Protein AF-A0A925MUB9-F1 (afdb_monomer_lite)

Structure (mmCIF, N/CA/C/O backbone):
data_AF-A0A925MUB9-F1
#
_entry.id   AF-A0A925MUB9-F1
#
loop_
_atom_site.group_PDB
_atom_site.id
_atom_site.type_symbol
_atom_site.label_atom_id
_atom_site.label_alt_id
_atom_site.label_comp_id
_atom_site.label_asym_id
_atom_site.label_entity_id
_atom_site.label_seq_id
_atom_site.pdbx_PDB_ins_code
_atom_site.Cartn_x
_atom_site.Cartn_y
_atom_site.Cartn_z
_atom_site.occupancy
_atom_site.B_iso_or_equiv
_atom_site.auth_seq_id
_atom_site.auth_comp_id
_atom_site.auth_asym_id
_atom_site.auth_atom_id
_atom_site.pdbx_PDB_model_num
ATOM 1 N N . GLN A 1 1 ? 30.380 12.607 -9.758 1.00 48.56 1 GLN A N 1
ATOM 2 C CA . GLN A 1 1 ? 29.835 11.540 -10.625 1.00 48.56 1 GLN A CA 1
ATOM 3 C C . GLN A 1 1 ? 29.291 10.465 -9.705 1.00 48.56 1 GLN A C 1
ATOM 5 O O . GLN A 1 1 ? 30.041 10.017 -8.852 1.00 48.56 1 GLN A O 1
ATOM 10 N N . GLY A 1 2 ? 27.997 10.145 -9.783 1.00 58.88 2 GLY A N 1
ATOM 11 C CA . GLY A 1 2 ? 27.430 9.059 -8.977 1.00 58.88 2 GLY A CA 1
ATOM 12 C C . GLY A 1 2 ? 27.948 7.710 -9.467 1.00 58.88 2 GLY A C 1
ATOM 13 O O . GLY A 1 2 ? 28.111 7.528 -10.675 1.00 58.88 2 GLY A O 1
ATOM 14 N N . GLU A 1 3 ? 28.220 6.781 -8.552 1.00 62.69 3 GLU A N 1
ATOM 15 C CA . GLU A 1 3 ? 28.529 5.410 -8.943 1.00 62.69 3 GLU A CA 1
ATOM 16 C C . GLU A 1 3 ? 27.297 4.774 -9.583 1.00 62.69 3 GLU A C 1
ATOM 18 O O . GLU A 1 3 ? 26.193 4.763 -9.033 1.00 62.69 3 GLU A O 1
ATOM 23 N N . ARG A 1 4 ? 27.486 4.282 -10.803 1.00 68.81 4 ARG A N 1
ATOM 24 C CA . ARG A 1 4 ? 26.443 3.624 -11.575 1.00 68.81 4 ARG A CA 1
ATOM 25 C C . ARG A 1 4 ? 26.148 2.288 -10.903 1.00 68.81 4 ARG A C 1
ATOM 27 O O . ARG A 1 4 ? 27.054 1.472 -10.750 1.00 68.81 4 ARG A O 1
ATOM 34 N N . ILE A 1 5 ? 24.892 2.065 -10.515 1.00 72.38 5 ILE A N 1
ATOM 35 C CA . ILE A 1 5 ? 24.476 0.813 -9.877 1.00 72.38 5 ILE A CA 1
ATOM 36 C C . ILE A 1 5 ? 24.814 -0.345 -10.820 1.00 72.38 5 ILE A C 1
ATOM 38 O O . ILE A 1 5 ? 24.201 -0.524 -11.879 1.00 72.38 5 ILE A O 1
ATOM 42 N N . HIS A 1 6 ? 25.823 -1.125 -10.443 1.00 65.94 6 HIS A N 1
ATOM 43 C CA . HIS A 1 6 ? 26.232 -2.310 -11.174 1.00 65.94 6 HIS A CA 1
ATOM 44 C C . HIS A 1 6 ? 25.076 -3.319 -11.085 1.00 65.94 6 HIS A C 1
ATOM 46 O O . HIS A 1 6 ? 24.791 -3.830 -10.007 1.00 65.94 6 HIS A O 1
ATOM 52 N N . ARG A 1 7 ? 24.399 -3.576 -12.217 1.00 68.81 7 ARG A N 1
ATOM 53 C CA . ARG A 1 7 ? 23.134 -4.343 -12.362 1.00 68.81 7 ARG A CA 1
ATOM 54 C C . ARG A 1 7 ? 21.821 -3.581 -12.115 1.00 68.81 7 ARG A C 1
ATOM 56 O O . ARG A 1 7 ? 20.821 -4.196 -11.767 1.00 68.81 7 ARG A O 1
ATOM 63 N N . ALA A 1 8 ? 21.767 -2.279 -12.396 1.00 70.25 8 ALA A N 1
ATOM 64 C CA . ALA A 1 8 ? 20.513 -1.506 -12.382 1.00 70.25 8 ALA A CA 1
ATOM 65 C C . ALA A 1 8 ? 19.336 -2.205 -13.108 1.00 70.25 8 ALA A C 1
ATOM 67 O O . ALA A 1 8 ? 18.213 -2.195 -12.624 1.00 70.25 8 ALA A O 1
ATOM 68 N N . ALA A 1 9 ? 19.604 -2.886 -14.228 1.00 69.38 9 ALA A N 1
ATOM 69 C CA . ALA A 1 9 ? 18.583 -3.595 -15.002 1.00 69.38 9 ALA A CA 1
ATOM 70 C C . ALA A 1 9 ? 17.974 -4.833 -14.306 1.00 69.38 9 ALA A C 1
ATOM 72 O O . ALA A 1 9 ? 16.942 -5.314 -14.762 1.00 69.38 9 ALA A O 1
ATOM 73 N N . SER A 1 10 ? 18.590 -5.366 -13.243 1.00 78.00 10 SER A N 1
ATOM 74 C CA . SER A 1 10 ? 18.047 -6.501 -12.479 1.00 78.00 10 SER A CA 1
ATOM 75 C C . SER A 1 10 ? 17.322 -6.081 -11.200 1.00 78.00 10 SER A C 1
ATOM 77 O O . SER A 1 10 ? 16.920 -6.947 -10.431 1.00 78.00 10 SER A O 1
ATOM 79 N N . ILE A 1 11 ? 17.219 -4.778 -10.922 1.00 84.06 11 ILE A N 1
ATOM 80 C CA . ILE A 1 11 ? 16.526 -4.269 -9.739 1.00 84.06 11 ILE A CA 1
ATOM 81 C C . ILE A 1 11 ? 15.091 -3.956 -10.139 1.00 84.06 11 ILE A C 1
ATOM 83 O O . ILE A 1 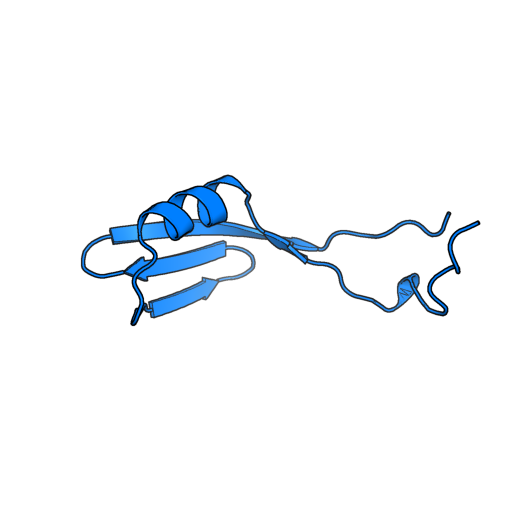11 ? 14.838 -3.069 -10.954 1.00 84.06 11 ILE A O 1
ATOM 87 N N . GLU A 1 12 ? 14.150 -4.677 -9.543 1.00 85.75 12 GLU A N 1
ATOM 88 C CA . GLU A 1 12 ? 12.741 -4.324 -9.622 1.00 85.75 12 GLU A CA 1
ATOM 89 C C . GLU A 1 12 ? 12.485 -3.121 -8.719 1.00 85.75 12 GLU A C 1
ATOM 91 O O . GLU A 1 12 ? 12.704 -3.173 -7.508 1.00 85.75 12 GLU A O 1
ATOM 96 N N . ILE A 1 13 ? 12.044 -2.017 -9.317 1.00 89.44 13 ILE A N 1
ATOM 97 C CA . ILE A 1 13 ? 11.602 -0.843 -8.573 1.00 89.44 13 ILE A CA 1
ATOM 98 C C . ILE A 1 13 ? 10.089 -0.805 -8.644 1.00 89.44 13 ILE A C 1
ATOM 100 O O . ILE A 1 13 ? 9.516 -0.880 -9.726 1.00 89.44 13 ILE A O 1
ATOM 104 N N . TYR A 1 14 ? 9.450 -0.649 -7.494 1.00 91.44 14 TYR A N 1
ATOM 105 C CA . TYR A 1 14 ? 8.011 -0.475 -7.398 1.00 91.44 14 TYR A CA 1
ATOM 106 C C . TYR A 1 14 ? 7.700 0.963 -6.993 1.00 91.44 14 TYR A C 1
ATOM 108 O O . TYR A 1 14 ? 8.252 1.478 -6.020 1.00 91.44 14 TYR A O 1
ATOM 116 N N . ALA A 1 15 ? 6.829 1.614 -7.754 1.00 93.94 15 ALA A N 1
ATOM 117 C CA . ALA A 1 15 ? 6.241 2.894 -7.404 1.00 93.94 15 ALA A CA 1
ATOM 118 C C . ALA A 1 15 ? 4.884 2.636 -6.751 1.00 93.94 15 ALA A C 1
ATOM 120 O O . ALA A 1 15 ? 4.042 1.952 -7.326 1.00 93.94 15 ALA A O 1
ATOM 121 N N . ILE A 1 16 ? 4.681 3.172 -5.551 1.00 95.38 16 ILE A N 1
ATOM 122 C CA . ILE A 1 16 ? 3.395 3.117 -4.852 1.00 95.38 16 ILE A CA 1
ATOM 123 C C . ILE A 1 16 ? 2.694 4.456 -5.056 1.00 95.38 16 ILE A C 1
ATOM 125 O O . ILE A 1 16 ? 3.344 5.504 -5.010 1.00 95.38 16 ILE A O 1
ATOM 129 N N . ASP A 1 17 ? 1.378 4.414 -5.255 1.00 95.12 17 ASP A N 1
A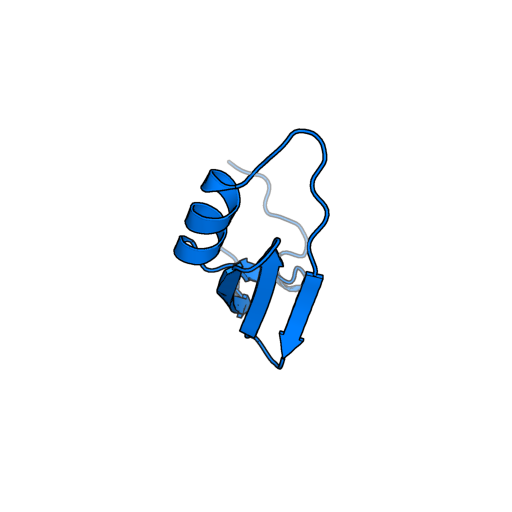TOM 130 C CA . ASP A 1 17 ? 0.539 5.603 -5.343 1.00 95.12 17 ASP A CA 1
ATOM 131 C C . ASP A 1 17 ? 0.804 6.573 -4.177 1.00 95.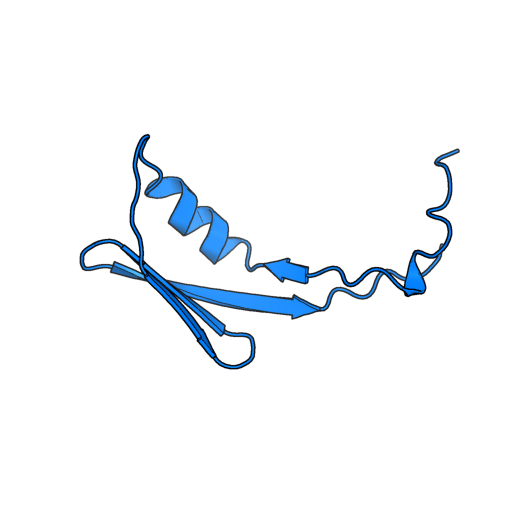12 17 ASP A C 1
ATOM 133 O O . ASP A 1 17 ? 0.721 6.234 -2.990 1.00 95.12 17 ASP A O 1
ATOM 137 N N . ARG A 1 18 ? 1.138 7.815 -4.534 1.00 95.50 18 ARG A N 1
ATOM 138 C CA . ARG A 1 18 ? 1.453 8.872 -3.577 1.00 95.50 18 ARG A CA 1
ATOM 139 C C . ARG A 1 18 ? 0.238 9.264 -2.740 1.00 95.50 18 ARG A C 1
ATOM 141 O O . ARG A 1 18 ? 0.420 9.641 -1.583 1.00 95.50 18 ARG A O 1
ATOM 148 N N . GLU A 1 19 ? -0.968 9.186 -3.296 1.00 96.31 19 GLU A N 1
ATOM 149 C CA . GLU A 1 19 ? -2.200 9.489 -2.567 1.00 96.31 19 GLU A CA 1
ATOM 150 C C . GLU A 1 19 ? -2.450 8.453 -1.466 1.00 96.31 19 GLU A C 1
ATOM 152 O O . GLU A 1 19 ? -2.714 8.832 -0.324 1.00 96.31 19 GLU A O 1
ATOM 157 N N . LEU A 1 20 ? -2.236 7.165 -1.765 1.00 96.38 20 LEU A N 1
ATOM 158 C CA . LEU A 1 20 ? -2.331 6.080 -0.784 1.00 96.38 20 LEU A CA 1
ATOM 159 C C . LEU A 1 20 ? -1.353 6.284 0.377 1.00 96.38 20 LEU A C 1
ATOM 161 O O . LEU A 1 20 ? -1.751 6.222 1.542 1.00 96.38 20 LEU A O 1
ATOM 165 N N . ILE A 1 21 ? -0.080 6.560 0.075 1.00 96.31 21 ILE A N 1
ATOM 166 C CA . ILE A 1 21 ? 0.929 6.822 1.110 1.00 96.31 21 ILE A CA 1
ATOM 167 C C . ILE A 1 21 ? 0.542 8.050 1.938 1.00 96.31 21 ILE A C 1
ATOM 169 O O . ILE A 1 21 ? 0.585 7.998 3.167 1.00 96.31 21 ILE A O 1
ATOM 173 N N . GLY A 1 22 ? 0.116 9.133 1.282 1.00 97.38 22 GLY A N 1
ATOM 174 C CA . GLY A 1 22 ? -0.360 10.344 1.944 1.00 97.38 22 GLY A CA 1
ATOM 175 C C . GLY A 1 22 ? -1.494 10.051 2.924 1.00 97.38 22 GLY A C 1
ATOM 176 O O . GLY A 1 22 ? -1.373 10.364 4.107 1.00 97.38 22 GLY A O 1
ATOM 177 N N . ALA A 1 23 ? -2.550 9.379 2.465 1.00 95.94 23 ALA A N 1
ATOM 178 C CA . ALA A 1 23 ? -3.689 9.002 3.293 1.00 95.94 23 ALA A CA 1
ATOM 179 C C . ALA A 1 23 ? -3.271 8.123 4.482 1.00 95.94 23 ALA A C 1
ATOM 181 O O . ALA A 1 23 ? -3.657 8.410 5.618 1.00 95.94 23 ALA A O 1
ATOM 182 N N . LEU A 1 24 ? -2.417 7.118 4.256 1.00 94.69 24 LEU A N 1
ATOM 183 C CA . LEU A 1 24 ? -1.924 6.241 5.319 1.00 94.69 24 LEU A CA 1
ATOM 184 C C . LEU A 1 24 ? -1.133 7.019 6.377 1.00 94.69 24 LEU A C 1
ATOM 186 O O . LEU A 1 24 ? -1.328 6.799 7.572 1.00 94.69 24 LEU A O 1
ATOM 190 N N . THR A 1 25 ? -0.294 7.979 5.967 1.00 95.62 25 THR A N 1
ATOM 191 C CA . THR A 1 25 ? 0.491 8.782 6.921 1.00 95.62 25 THR A CA 1
ATOM 192 C C . THR A 1 25 ? -0.363 9.604 7.882 1.00 95.62 25 THR A C 1
ATOM 194 O O . THR A 1 25 ? 0.050 9.818 9.020 1.00 95.62 25 THR A O 1
ATOM 197 N N . THR A 1 26 ? -1.578 9.995 7.485 1.00 95.56 26 THR A N 1
ATOM 198 C CA . THR A 1 26 ? -2.510 10.709 8.378 1.00 95.56 26 THR A CA 1
ATOM 199 C C . THR A 1 26 ? -3.079 9.831 9.498 1.00 95.56 26 THR A C 1
ATOM 201 O O . THR A 1 26 ? -3.73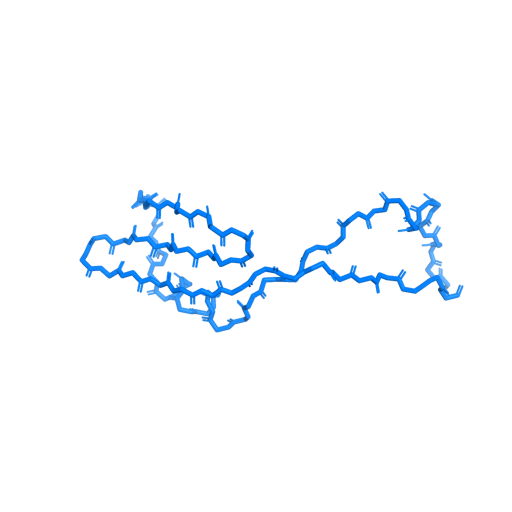1 10.335 10.413 1.00 95.56 26 THR A O 1
ATOM 204 N N . HIS A 1 27 ? -2.863 8.517 9.428 1.00 93.25 27 HIS A N 1
ATOM 205 C CA . HIS A 1 27 ? -3.387 7.527 10.368 1.00 93.25 27 HIS A CA 1
ATOM 206 C C . HIS A 1 27 ? -2.281 6.780 11.126 1.00 93.25 27 HIS A C 1
ATOM 208 O O . HIS A 1 27 ? -2.582 5.841 11.859 1.00 93.25 27 HIS A O 1
ATOM 214 N N . LEU A 1 28 ? -1.015 7.193 10.978 1.00 94.12 28 LEU A N 1
ATOM 215 C CA . LEU A 1 28 ? 0.108 6.568 11.671 1.00 94.12 28 LEU A CA 1
ATOM 216 C C . LEU A 1 28 ? 0.033 6.798 13.183 1.00 94.12 28 LEU A C 1
ATOM 218 O O . LEU A 1 28 ? 0.019 7.927 13.673 1.00 94.12 28 LEU A O 1
ATOM 222 N N . GLU A 1 29 ? 0.072 5.699 13.923 1.00 92.19 29 GLU A N 1
ATOM 223 C CA . GLU A 1 29 ? 0.146 5.670 15.380 1.00 92.19 29 GLU A CA 1
ATOM 224 C C . GLU A 1 29 ? 1.406 4.896 15.808 1.00 92.19 29 GLU A C 1
ATOM 226 O O . GLU A 1 29 ? 1.951 4.099 15.045 1.00 92.19 29 GLU A O 1
ATOM 231 N N . ARG A 1 30 ? 1.890 5.095 17.047 1.00 93.50 30 ARG A N 1
ATOM 232 C CA . ARG A 1 30 ? 3.106 4.408 17.555 1.00 93.50 30 ARG A CA 1
ATOM 233 C C . ARG A 1 30 ? 3.011 2.880 17.441 1.00 93.50 30 ARG A C 1
ATOM 235 O O . ARG A 1 30 ? 4.025 2.203 17.305 1.00 93.50 30 ARG A O 1
ATOM 242 N N . ARG A 1 31 ? 1.801 2.347 17.598 1.00 93.44 31 ARG A N 1
ATOM 243 C CA . ARG A 1 31 ? 1.463 0.933 17.444 1.00 93.44 31 ARG A CA 1
ATOM 244 C C . ARG A 1 31 ? 0.227 0.887 16.568 1.00 93.44 31 ARG A C 1
ATOM 246 O O . ARG A 1 31 ? -0.802 1.414 16.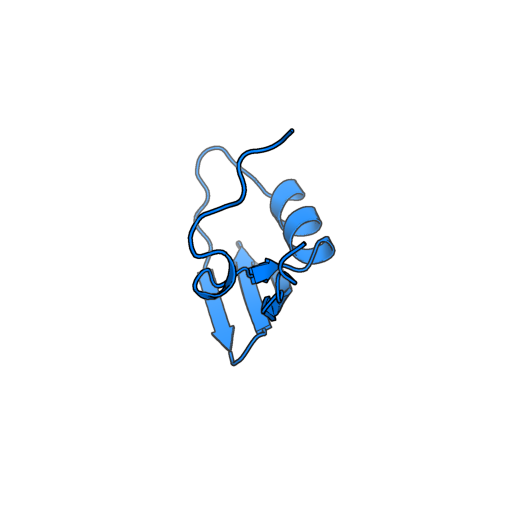974 1.00 93.44 31 ARG A O 1
ATOM 253 N N . MET A 1 32 ? 0.364 0.315 15.385 1.00 91.81 32 MET A N 1
ATOM 254 C CA . MET A 1 32 ? -0.696 0.255 14.396 1.00 91.81 32 MET A CA 1
ATOM 255 C C . MET A 1 32 ? -0.777 -1.172 13.882 1.00 91.81 32 MET A C 1
ATOM 257 O O . MET A 1 32 ? 0.234 -1.718 13.446 1.00 91.81 32 MET A O 1
ATOM 261 N N . ASP A 1 33 ? -1.984 -1.719 13.915 1.00 95.31 33 ASP A N 1
ATOM 262 C CA . ASP A 1 33 ? -2.336 -2.970 13.261 1.00 95.31 33 ASP A CA 1
ATOM 263 C C . ASP A 1 33 ? -3.317 -2.627 12.140 1.00 95.31 33 ASP A C 1
ATOM 265 O O . ASP A 1 33 ? -4.260 -1.863 12.354 1.00 95.31 33 ASP A O 1
ATOM 269 N N . PHE A 1 34 ? -3.082 -3.147 10.942 1.00 96.06 34 PHE A N 1
ATOM 270 C CA . PHE A 1 34 ? -3.959 -2.972 9.789 1.00 96.06 34 PHE A CA 1
ATOM 271 C C . PHE A 1 34 ? -3.933 -4.235 8.933 1.00 96.06 34 PHE A C 1
ATOM 273 O O . PHE A 1 34 ? -2.934 -4.956 8.909 1.00 96.06 34 PHE A O 1
ATOM 280 N N . ASP A 1 35 ? -5.010 -4.463 8.191 1.00 97.81 35 ASP A N 1
ATOM 281 C CA . ASP A 1 35 ? -5.070 -5.530 7.202 1.00 97.81 35 ASP A CA 1
ATOM 282 C C . ASP A 1 35 ? -4.590 -5.008 5.848 1.00 97.81 35 ASP A C 1
ATOM 284 O O . ASP A 1 35 ? -4.966 -3.915 5.419 1.00 97.81 35 ASP A O 1
ATOM 288 N N . LEU A 1 36 ? -3.777 -5.799 5.152 1.00 97.00 36 LEU A N 1
ATOM 289 C CA . LEU A 1 36 ? -3.352 -5.521 3.783 1.00 97.00 36 LEU A CA 1
ATOM 290 C C . LEU A 1 36 ? -3.821 -6.649 2.873 1.00 97.00 36 LEU A C 1
ATOM 292 O O . LEU A 1 36 ? -3.406 -7.796 3.026 1.00 97.00 36 LEU A O 1
ATOM 296 N N . SER A 1 37 ? -4.649 -6.304 1.893 1.00 98.06 37 SER A N 1
ATOM 297 C CA . SER A 1 37 ? -4.998 -7.187 0.784 1.00 98.06 37 SER A CA 1
ATOM 298 C C . SER A 1 37 ? -4.376 -6.673 -0.504 1.00 98.06 37 SER A C 1
ATOM 300 O O . SER A 1 37 ? -4.402 -5.475 -0.789 1.00 98.06 37 SER A O 1
ATOM 302 N N . VAL A 1 38 ? -3.828 -7.593 -1.292 1.00 97.12 38 VAL A N 1
ATOM 303 C CA . VAL A 1 38 ? -3.236 -7.297 -2.597 1.00 97.12 38 VAL A CA 1
ATOM 304 C C . VAL A 1 38 ? -3.974 -8.106 -3.648 1.00 97.12 38 VAL A C 1
ATOM 306 O O . VAL A 1 38 ? -4.072 -9.327 -3.535 1.00 97.12 38 VAL A O 1
ATOM 309 N N . SER A 1 39 ? -4.482 -7.425 -4.670 1.00 97.44 39 SER A N 1
ATOM 310 C CA . SER A 1 39 ? -5.099 -8.060 -5.831 1.00 97.44 39 SER A CA 1
ATOM 311 C C . SER A 1 39 ? -4.519 -7.451 -7.094 1.00 97.44 39 SER A C 1
ATOM 313 O O . SER A 1 39 ? -4.698 -6.263 -7.359 1.00 97.44 39 SER A O 1
ATOM 315 N N . GLU A 1 40 ? -3.814 -8.269 -7.872 1.00 95.12 40 GLU A N 1
ATOM 316 C CA . GLU A 1 40 ? -3.039 -7.831 -9.035 1.00 95.12 40 GLU A CA 1
ATOM 317 C C . GLU A 1 40 ? -2.020 -6.742 -8.655 1.00 95.12 40 GLU A C 1
ATOM 319 O O . GLU A 1 40 ? -0.973 -7.043 -8.091 1.00 95.12 40 GLU A O 1
ATOM 324 N N . ARG A 1 41 ? -2.327 -5.477 -8.951 1.00 94.94 41 ARG A N 1
ATOM 325 C CA . ARG A 1 41 ? -1.522 -4.298 -8.604 1.00 94.94 41 ARG A CA 1
ATOM 326 C C . ARG A 1 41 ? -2.252 -3.332 -7.679 1.00 94.94 41 ARG A C 1
ATOM 328 O O . ARG A 1 41 ? -1.740 -2.255 -7.405 1.00 94.94 41 ARG A O 1
ATOM 335 N N . HIS A 1 42 ? -3.436 -3.701 -7.206 1.00 97.56 42 HIS A N 1
ATOM 336 C CA . HIS A 1 42 ? -4.210 -2.897 -6.275 1.00 97.56 42 HIS A CA 1
ATOM 337 C C . HIS A 1 42 ? -3.882 -3.310 -4.844 1.00 97.56 42 HIS A C 1
ATOM 339 O O . HIS A 1 42 ? -3.915 -4.493 -4.492 1.00 97.56 42 HIS A O 1
ATOM 345 N N . LEU A 1 43 ? -3.564 -2.311 -4.030 1.00 97.88 43 LEU A N 1
ATOM 346 C CA . LEU A 1 43 ? -3.350 -2.423 -2.599 1.00 97.88 43 LEU A CA 1
ATOM 347 C C . LEU A 1 43 ? -4.602 -1.924 -1.888 1.00 97.88 43 LEU A C 1
ATOM 349 O O . LEU A 1 43 ? -5.074 -0.826 -2.176 1.00 97.88 43 LEU A O 1
ATOM 353 N N . TYR A 1 44 ? -5.095 -2.707 -0.936 1.00 97.88 44 TYR A N 1
ATOM 354 C CA . TYR A 1 44 ? -6.187 -2.335 -0.045 1.00 97.88 44 TYR A CA 1
ATOM 355 C C . TYR A 1 44 ? -5.686 -2.418 1.392 1.00 97.88 44 TYR A C 1
ATOM 357 O O . TYR A 1 44 ? -5.388 -3.505 1.886 1.00 97.88 44 TYR A O 1
ATOM 365 N N . VAL A 1 45 ? -5.571 -1.267 2.049 1.00 97.56 45 VAL A N 1
ATOM 366 C CA . VAL A 1 45 ? -5.136 -1.147 3.442 1.00 97.56 45 VAL A CA 1
ATOM 367 C C . VAL A 1 45 ? -6.352 -0.833 4.294 1.00 97.56 45 VAL A C 1
ATOM 369 O O . VAL A 1 45 ? -6.912 0.257 4.191 1.00 97.56 45 VAL A O 1
ATOM 372 N N . THR A 1 46 ? -6.755 -1.764 5.149 1.00 97.50 46 THR A N 1
ATOM 373 C CA . THR A 1 46 ? -7.884 -1.575 6.058 1.00 97.50 46 THR A CA 1
ATOM 374 C C . THR A 1 46 ? -7.382 -1.300 7.466 1.00 97.50 46 THR A C 1
ATOM 376 O O . THR A 1 46 ? -6.697 -2.119 8.071 1.00 97.50 46 THR A O 1
ATOM 379 N N . TYR A 1 47 ? -7.746 -0.139 8.001 1.00 94.38 47 TYR A N 1
ATOM 380 C CA . TYR A 1 47 ? -7.468 0.265 9.372 1.00 94.38 47 TYR A CA 1
ATOM 381 C C . TYR A 1 47 ? -8.772 0.689 10.050 1.00 94.38 47 TYR A C 1
ATOM 383 O O . TYR A 1 47 ? -9.409 1.666 9.643 1.00 94.38 47 TYR A O 1
ATOM 391 N N . ARG A 1 48 ? -9.164 -0.035 11.107 1.00 90.06 48 ARG A N 1
ATOM 392 C CA . ARG A 1 48 ? -10.472 0.111 11.773 1.00 90.06 48 ARG A CA 1
ATOM 393 C C . ARG A 1 48 ? -11.615 -0.054 10.756 1.00 90.06 48 ARG A C 1
ATOM 395 O O . ARG A 1 48 ? -11.723 -1.101 10.136 1.00 90.06 48 ARG A O 1
ATOM 402 N N . GLU A 1 49 ? -12.444 0.969 10.566 1.00 91.94 49 GLU A N 1
ATOM 403 C CA . GLU A 1 49 ? -13.583 0.968 9.633 1.00 91.94 49 GLU A CA 1
ATOM 404 C C . GLU A 1 49 ? -13.259 1.656 8.293 1.00 91.94 49 GLU A C 1
ATOM 406 O O . GLU A 1 49 ? -14.155 1.962 7.508 1.00 91.94 49 GLU A O 1
ATOM 411 N N . LYS A 1 50 ? -11.979 1.953 8.032 1.00 94.00 50 LYS A N 1
ATOM 412 C CA . LYS A 1 50 ? -11.534 2.636 6.813 1.00 94.00 50 LYS A CA 1
ATOM 413 C C . LYS A 1 50 ? -10.709 1.703 5.948 1.00 94.00 50 LYS A C 1
ATOM 415 O O . LYS A 1 50 ? -9.759 1.102 6.437 1.00 94.00 50 LYS A O 1
ATOM 420 N N . THR A 1 51 ? -11.000 1.688 4.653 1.00 97.25 51 THR A N 1
ATOM 421 C CA . THR A 1 51 ? -10.155 1.047 3.645 1.00 97.25 51 THR A CA 1
ATOM 422 C C . THR A 1 51 ? -9.576 2.119 2.735 1.00 97.25 51 THR A C 1
ATOM 424 O O . THR A 1 51 ? -10.310 2.869 2.096 1.00 97.25 51 THR A O 1
ATOM 427 N N . LEU A 1 52 ? -8.251 2.196 2.699 1.00 97.50 52 LEU A N 1
ATOM 428 C CA . LEU A 1 52 ? -7.491 2.987 1.744 1.00 97.50 52 LEU A CA 1
ATOM 429 C C . LEU A 1 52 ? -7.135 2.092 0.561 1.00 97.50 52 LEU A C 1
ATOM 431 O O . LEU A 1 52 ? -6.793 0.925 0.753 1.00 97.50 52 LEU A O 1
ATOM 435 N N . ALA A 1 53 ? -7.196 2.632 -0.650 1.00 97.62 53 ALA A N 1
ATOM 436 C CA . ALA A 1 53 ? -6.850 1.901 -1.858 1.00 97.62 53 ALA A CA 1
ATOM 437 C C . ALA A 1 53 ? -5.851 2.694 -2.697 1.00 97.62 53 ALA A C 1
ATOM 439 O O . ALA A 1 53 ? -5.852 3.922 -2.679 1.00 97.62 53 ALA A O 1
ATOM 440 N N . GLY A 1 54 ? -5.007 1.981 -3.429 1.00 97.44 54 GLY A N 1
ATOM 441 C CA . GLY A 1 54 ? -4.082 2.566 -4.390 1.00 97.44 54 GLY A CA 1
ATOM 442 C C . GLY A 1 54 ? -3.441 1.487 -5.242 1.00 97.44 54 GLY A C 1
ATOM 443 O O . GLY A 1 54 ? -3.737 0.300 -5.089 1.00 97.44 54 GLY A O 1
ATOM 444 N N . VAL A 1 55 ? -2.557 1.899 -6.142 1.00 97.31 55 VAL A N 1
ATOM 445 C CA . VAL A 1 55 ? -1.871 0.985 -7.058 1.00 97.31 55 VAL A CA 1
ATOM 446 C C . VAL A 1 55 ? -0.375 0.913 -6.782 1.00 97.31 55 VAL A C 1
ATOM 448 O O . VAL A 1 55 ? 0.231 1.847 -6.248 1.00 97.31 55 VAL A O 1
ATOM 451 N N . VAL A 1 56 ? 0.216 -0.220 -7.153 1.00 96.06 56 VAL A N 1
ATOM 452 C CA . VAL A 1 56 ? 1.660 -0.413 -7.224 1.00 96.06 56 VAL A CA 1
ATOM 453 C C . VAL A 1 56 ? 2.072 -0.721 -8.660 1.00 96.06 56 VAL A C 1
ATOM 455 O O . VAL A 1 56 ? 1.600 -1.678 -9.272 1.00 96.06 56 VAL A O 1
ATOM 458 N N . ASP A 1 57 ? 2.986 0.079 -9.195 1.00 94.06 57 ASP A N 1
ATOM 459 C CA . ASP A 1 57 ? 3.478 -0.054 -10.561 1.00 94.06 57 ASP A CA 1
ATOM 460 C C . ASP A 1 57 ? 4.948 -0.447 -10.590 1.00 94.06 57 ASP A C 1
ATOM 462 O O . ASP A 1 57 ? 5.764 0.037 -9.807 1.00 94.06 57 ASP A O 1
ATOM 466 N N . LEU A 1 58 ? 5.312 -1.299 -11.549 1.00 90.62 58 LEU A N 1
ATOM 467 C CA . LEU A 1 58 ? 6.711 -1.596 -11.824 1.00 90.62 58 LEU A CA 1
ATOM 468 C C . LEU A 1 58 ? 7.345 -0.394 -12.534 1.00 90.62 58 LEU A C 1
ATOM 470 O O . LEU A 1 58 ? 7.046 -0.096 -13.694 1.00 90.62 58 LEU A O 1
ATOM 474 N N . HIS A 1 59 ? 8.260 0.272 -11.848 1.00 86.75 59 HIS A N 1
ATOM 475 C CA . HIS A 1 59 ? 9.044 1.361 -12.386 1.00 86.75 59 HIS A CA 1
ATOM 476 C C . HIS A 1 59 ? 10.300 0.824 -13.075 1.00 86.75 59 HIS A C 1
ATOM 478 O O . HIS A 1 59 ? 11.208 0.273 -12.451 1.00 86.75 59 HIS A O 1
ATOM 484 N N . LYS A 1 60 ? 10.375 1.005 -14.394 1.00 78.00 60 LYS A N 1
ATOM 485 C CA . LYS A 1 60 ? 11.570 0.652 -15.161 1.00 78.00 60 LYS A CA 1
ATOM 486 C C . LYS A 1 60 ? 12.592 1.775 -15.057 1.00 78.00 60 LYS A C 1
ATOM 488 O O . LYS A 1 60 ? 12.409 2.840 -15.641 1.00 78.00 60 LYS A O 1
ATOM 493 N N . ILE A 1 61 ? 13.699 1.508 -14.379 1.00 73.44 61 ILE A N 1
ATOM 494 C CA . ILE A 1 61 ? 14.880 2.365 -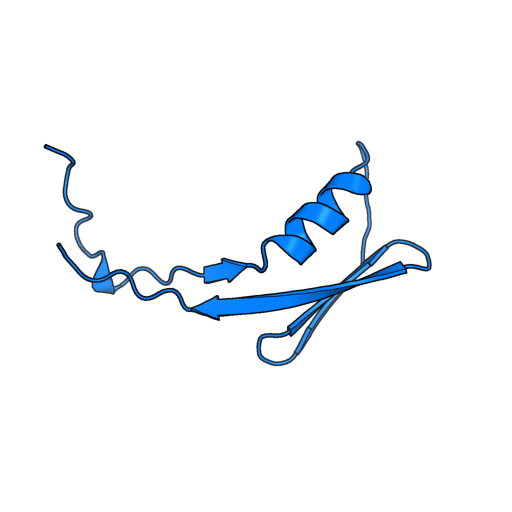14.456 1.00 73.44 61 ILE A CA 1
ATOM 495 C C . ILE A 1 61 ? 15.586 2.137 -15.790 1.00 73.44 61 ILE A C 1
ATOM 497 O O . ILE A 1 61 ? 16.086 1.050 -16.074 1.00 73.44 61 ILE A O 1
ATOM 501 N N . SER A 1 62 ? 15.620 3.180 -16.619 1.00 63.16 62 SER A N 1
ATOM 502 C CA . SER A 1 62 ? 16.457 3.182 -17.819 1.00 63.16 62 SER A CA 1
ATOM 503 C C . SER A 1 62 ? 17.920 3.369 -17.399 1.00 63.16 62 SER A C 1
ATOM 505 O O . SER A 1 62 ? 18.198 4.270 -16.604 1.00 63.16 62 SER A O 1
ATOM 507 N N . PRO A 1 63 ? 18.868 2.551 -17.891 1.00 59.75 63 PRO A N 1
ATOM 508 C CA . PRO A 1 63 ? 20.284 2.801 -17.661 1.00 59.75 63 PRO A CA 1
ATOM 509 C C . PRO A 1 63 ? 20.671 4.134 -18.315 1.00 59.75 63 PRO A C 1
ATOM 511 O O . PRO A 1 63 ? 20.484 4.290 -19.521 1.00 59.75 63 PRO A O 1
ATOM 514 N N . GLY A 1 64 ? 21.178 5.078 -17.518 1.00 58.84 64 GLY A N 1
ATOM 515 C CA . GLY A 1 64 ? 21.786 6.320 -18.013 1.00 58.84 64 GLY A CA 1
ATOM 516 C C . GLY A 1 64 ? 23.173 6.128 -18.612 1.00 58.84 64 GLY A C 1
ATOM 517 O O . GLY A 1 64 ? 23.714 4.995 -18.573 1.00 58.84 64 GLY A O 1
#

Secondary structure (DSSP, 8-state):
-PPP-TTGGG--EEEEPHHHHHHHHTT--SS---EEEEETTEEEEEETTEEEEEEEEEE-----

Foldseek 3Di:
DDDFPPPLQVDWDKDWDPVLVVVVVVVDDPDADWDWDDDDFKIWIGGDPDTGITGIDGDGDDRD

pLDDT: mean 88.07, std 12.84, range [48.56, 98.06]

Radius of gyration: 15.7 Å; chains: 1; bounding box: 43×20×36 Å

Sequence (64 aa):
QGERIHRAASIEIYAIDRELIGALTTHLERRMDFDLSVSERHLYVTYREKTLAGVVDLHKISPG